Protein AF-A0A109RVH1-F1 (afdb_monomer)

Radius of gyration: 14.36 Å; Cα contacts (8 Å, |Δi|>4): 228; chains: 1; bounding box: 32×40×35 Å

Secondary structure (DSSP, 8-state):
--PPEEEEEESEE-TTS-EE-HHHHHHHHHH--TTTS-EE--STT---SSTTSTTS--EEEEEEEEEEETTEEEEEEEEEE-HHHHHHHHTT-S-S--EE--GGGGTTT----EE----S----

Nearest PDB structures (foldseek):
  5it4-assembly1_A-2  TM=6.219E-01  e=2.917E+00  Mycobacterium avium 104
  5it0-assembly1_A-2  TM=6.295E-01  e=3.092E+00  Mycobacterium avium 104
  4v7e-assembly1_CU  TM=2.552E-01  e=8.136E-01  Triticum aestivum
  7q5p-assembly1_C  TM=2.803E-01  e=2.451E+00  Pseudomonas protegens Pf-5
  2yq0-assembly1_A  TM=2.961E-01  e=6.576E+00  Human herpesvirus 8 type M

Sequence (124 aa):
MKYKSFRVATEGSTTDGRKITREWLSQMAKNYNPKQFGARINLEHIKGLYPDSVFKAYGDVIAVSVKEENGAMALFATIDPTADLIKMNKERQKVYTSIEVDPTLQAQAKPIWWALLSPITPPA

Foldseek 3Di:
DDFDKDWADWAAADPVGDTRDLVNLQLVQVLDDCVVAWEFAFDPPDCDPDCPDPGHTQWTFPHKDWDDDPNIITIITGIDGHPVVVVCVVVVHLVAFHWDFDPVCVVPSDTRIHGGGDDPDDDD

Mean predicted aligned error: 8.36 Å

pLDDT: mean 77.21, std 19.89, range [24.89, 95.31]

Solvent-accessible surface area (backbone atoms only — not comparable to full-atom values): 7256 Å² total; per-residue (Å²): 135,86,69,59,69,44,65,25,39,54,44,44,81,45,99,88,73,50,70,46,45,59,66,56,47,49,50,48,30,72,60,66,40,53,90,84,56,66,24,46,25,50,47,90,85,39,81,44,92,45,85,88,43,94,29,22,73,38,28,36,42,73,45,53,44,63,49,78,53,97,93,33,45,27,29,28,42,23,44,50,68,34,72,66,44,54,50,38,39,74,73,66,40,80,75,63,32,50,65,51,74,58,76,84,31,75,85,49,96,50,73,60,48,33,65,26,36,36,63,100,70,82,84,130

Structure (mmCIF, N/CA/C/O backbone):
data_AF-A0A109RVH1-F1
#
_entry.id   AF-A0A109RVH1-F1
#
loop_
_atom_site.group_PDB
_atom_site.id
_atom_site.type_symbol
_atom_site.label_atom_id
_atom_site.label_alt_id
_atom_site.label_comp_id
_atom_site.label_asym_id
_atom_site.label_entity_id
_atom_site.label_seq_id
_atom_site.pdbx_PDB_ins_code
_atom_site.Cartn_x
_atom_site.Cartn_y
_atom_site.Cartn_z
_atom_site.occupancy
_atom_site.B_iso_or_equiv
_atom_site.auth_seq_id
_atom_site.auth_comp_id
_atom_site.auth_asym_id
_atom_site.auth_atom_id
_atom_site.pdbx_PDB_model_num
ATOM 1 N N . MET A 1 1 ? -8.544 -7.195 -17.694 1.00 46.19 1 MET A N 1
ATOM 2 C CA . MET A 1 1 ? -8.046 -7.960 -16.527 1.00 46.19 1 MET A CA 1
ATOM 3 C C . MET A 1 1 ? -8.761 -7.462 -15.283 1.00 46.19 1 MET A C 1
ATOM 5 O O . MET A 1 1 ? -8.972 -6.262 -15.176 1.00 46.19 1 MET A O 1
ATOM 9 N N . LYS A 1 2 ? -9.179 -8.353 -14.377 1.00 61.19 2 LYS A N 1
ATOM 10 C CA . LYS A 1 2 ? -9.759 -7.955 -13.087 1.00 61.19 2 LYS A CA 1
ATOM 11 C C . LYS A 1 2 ? -8.608 -7.804 -12.098 1.00 61.19 2 LYS A C 1
ATOM 13 O O . LYS A 1 2 ? -7.977 -8.798 -11.750 1.00 61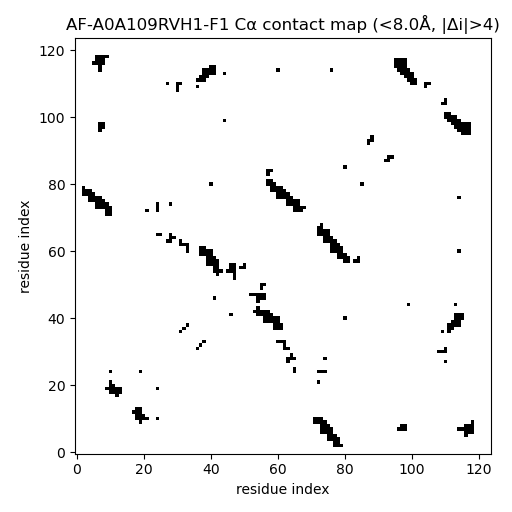.19 2 LYS A O 1
ATOM 18 N N . TYR A 1 3 ? -8.294 -6.572 -11.716 1.00 79.31 3 TYR A N 1
ATOM 19 C CA . TYR A 1 3 ? -7.271 -6.307 -10.711 1.00 79.31 3 TYR A CA 1
ATOM 20 C C . TYR A 1 3 ? -7.660 -6.950 -9.378 1.00 79.31 3 TYR A C 1
ATOM 22 O O . TYR A 1 3 ? -8.841 -6.989 -9.018 1.00 79.31 3 TYR A O 1
ATOM 30 N N . LYS A 1 4 ? -6.672 -7.499 -8.668 1.00 83.56 4 LYS A N 1
ATOM 31 C CA . LYS A 1 4 ? -6.898 -8.176 -7.391 1.00 83.56 4 LYS A CA 1
ATOM 32 C C . LYS A 1 4 ? -6.761 -7.171 -6.254 1.00 83.56 4 LYS A C 1
ATOM 34 O O . LYS A 1 4 ? -5.807 -6.397 -6.213 1.00 83.56 4 LYS A O 1
ATOM 39 N N . SER A 1 5 ? -7.724 -7.200 -5.342 1.00 87.75 5 SER A N 1
ATOM 40 C CA . SER A 1 5 ? -7.654 -6.466 -4.084 1.00 87.75 5 SER A CA 1
ATOM 41 C C . SER A 1 5 ? -6.999 -7.341 -3.027 1.00 87.75 5 SER A C 1
ATOM 43 O O . SER A 1 5 ? -7.246 -8.547 -2.954 1.00 87.75 5 SER A O 1
ATOM 45 N N . PHE A 1 6 ? -6.178 -6.726 -2.194 1.00 89.12 6 PHE A N 1
ATOM 46 C CA . PHE A 1 6 ? -5.449 -7.409 -1.141 1.00 89.12 6 PHE A CA 1
ATOM 47 C C . PHE A 1 6 ? -5.577 -6.597 0.160 1.00 89.12 6 PHE A C 1
ATOM 49 O O . PHE A 1 6 ? -5.694 -5.373 0.108 1.00 89.12 6 PHE A O 1
ATOM 56 N N . ARG A 1 7 ? -5.548 -7.259 1.324 1.00 91.38 7 ARG A N 1
ATOM 57 C CA . ARG A 1 7 ? -5.701 -6.624 2.647 1.00 91.38 7 ARG A CA 1
ATOM 58 C C . ARG A 1 7 ? -4.416 -5.955 3.127 1.00 91.38 7 ARG A C 1
ATOM 60 O O . ARG A 1 7 ? -3.506 -6.676 3.518 1.00 91.38 7 ARG A O 1
ATOM 67 N N . VAL A 1 8 ? -4.360 -4.619 3.138 1.00 89.25 8 VAL A N 1
ATOM 68 C CA . VAL A 1 8 ? -3.131 -3.836 3.376 1.00 89.25 8 VAL A CA 1
ATOM 69 C C . VAL A 1 8 ? -2.819 -3.553 4.829 1.00 89.25 8 VAL A C 1
ATOM 71 O O . VAL A 1 8 ? -1.651 -3.468 5.198 1.00 89.25 8 VAL A O 1
ATOM 74 N N . ALA A 1 9 ? -3.864 -3.386 5.623 1.00 88.94 9 ALA A N 1
ATOM 75 C CA . ALA A 1 9 ? -3.769 -3.057 7.028 1.00 88.94 9 ALA A CA 1
ATOM 76 C C . ALA A 1 9 ? -5.041 -3.495 7.743 1.00 88.94 9 ALA A C 1
ATOM 78 O O . ALA A 1 9 ? -6.077 -3.763 7.124 1.00 88.94 9 ALA A O 1
ATOM 79 N N . THR A 1 10 ? -4.964 -3.554 9.062 1.00 91.12 10 THR A N 1
ATOM 80 C CA . THR A 1 10 ? -6.089 -3.854 9.944 1.00 91.12 10 THR A CA 1
ATOM 81 C C . THR A 1 10 ? -6.009 -2.910 11.134 1.00 91.12 10 THR A C 1
ATOM 83 O O . THR A 1 10 ? -4.910 -2.519 11.532 1.00 91.12 10 THR A O 1
ATOM 86 N N . GLU A 1 11 ? -7.159 -2.484 11.652 1.00 89.88 11 GLU A N 1
ATOM 87 C CA . GLU A 1 11 ? -7.210 -1.684 12.873 1.00 89.88 11 GLU A CA 1
ATOM 88 C C . GLU A 1 11 ? -6.517 -2.418 14.028 1.00 89.88 11 GLU A C 1
ATOM 90 O O . GLU A 1 11 ? -6.570 -3.645 14.124 1.00 89.88 11 GLU A O 1
ATOM 95 N N . GLY A 1 12 ? -5.848 -1.664 14.898 1.00 88.25 12 GLY A N 1
ATOM 96 C CA . GLY A 1 12 ? -5.091 -2.224 16.014 1.00 88.25 12 GLY A CA 1
ATOM 97 C C . GLY A 1 12 ? -3.710 -1.606 16.194 1.00 88.25 12 GLY A C 1
ATOM 98 O O . GLY A 1 12 ? -3.382 -0.571 15.613 1.00 88.25 12 GLY A O 1
ATOM 99 N N . SER A 1 13 ? -2.915 -2.228 17.060 1.00 85.44 13 SER A N 1
ATOM 100 C CA . SER A 1 13 ? -1.556 -1.787 17.373 1.00 85.44 13 SER A CA 1
ATOM 101 C C . SER A 1 13 ? -0.576 -2.203 16.278 1.00 85.44 13 SER A C 1
ATOM 103 O O . SER A 1 13 ? -0.608 -3.341 15.810 1.00 85.44 13 SER A O 1
ATOM 105 N N . THR A 1 14 ? 0.322 -1.299 15.904 1.00 78.81 14 THR A N 1
ATOM 106 C CA . THR A 1 14 ? 1.416 -1.564 14.965 1.00 78.81 14 THR A CA 1
ATOM 107 C C . THR A 1 14 ? 2.731 -1.782 15.708 1.00 78.81 14 THR A C 1
ATOM 109 O O . THR A 1 14 ? 2.901 -1.378 16.858 1.00 78.81 14 THR A O 1
ATOM 112 N N . THR A 1 15 ? 3.688 -2.438 15.049 1.00 75.62 15 THR A N 1
ATOM 113 C CA . THR A 1 15 ? 4.994 -2.795 15.634 1.00 75.62 15 THR A CA 1
ATOM 114 C C . THR A 1 15 ? 5.837 -1.577 16.026 1.00 75.62 15 THR A C 1
ATOM 116 O O . THR A 1 15 ? 6.702 -1.679 16.886 1.00 75.62 15 THR A O 1
ATOM 119 N N . ASP A 1 16 ? 5.569 -0.418 15.430 1.00 71.88 16 ASP A N 1
ATOM 120 C CA . ASP A 1 16 ? 6.227 0.857 15.736 1.00 71.88 16 ASP A CA 1
ATOM 121 C C . ASP A 1 16 ? 5.560 1.643 16.884 1.00 71.88 16 ASP A C 1
ATOM 123 O O . ASP A 1 16 ? 5.932 2.785 17.150 1.00 71.88 16 ASP A O 1
ATOM 127 N N . GLY A 1 17 ? 4.564 1.057 17.559 1.00 76.75 17 GLY A N 1
ATOM 128 C CA . GLY A 1 17 ? 3.872 1.660 18.699 1.00 76.75 17 GLY A CA 1
ATOM 129 C C . GLY A 1 17 ? 2.713 2.593 18.336 1.00 76.75 17 GLY A C 1
ATOM 130 O O . GLY A 1 17 ? 2.046 3.102 19.239 1.00 76.75 17 GLY A O 1
ATOM 131 N N . ARG A 1 18 ? 2.426 2.812 17.046 1.00 81.31 18 ARG A N 1
ATOM 132 C CA . ARG A 1 18 ? 1.218 3.537 16.619 1.00 81.31 18 ARG A CA 1
ATOM 133 C C . ARG A 1 18 ? -0.029 2.652 16.760 1.00 81.31 18 ARG A C 1
ATOM 135 O O . ARG A 1 18 ? 0.034 1.432 16.913 1.00 81.31 18 ARG A O 1
ATOM 142 N N . LYS A 1 19 ? -1.202 3.289 16.722 1.00 85.50 19 LYS A N 1
ATOM 143 C CA . LYS A 1 19 ? -2.498 2.603 16.698 1.00 85.50 19 LYS A CA 1
ATOM 144 C C . LYS A 1 19 ? -3.262 3.008 15.448 1.00 85.50 19 LYS A C 1
ATOM 146 O O . LYS A 1 19 ? -3.569 4.183 15.262 1.00 85.50 19 LYS A O 1
ATOM 151 N N . ILE A 1 20 ? -3.584 2.029 14.612 1.00 85.56 20 ILE A N 1
ATOM 152 C CA . ILE A 1 20 ? -4.463 2.213 13.464 1.00 85.56 20 ILE A CA 1
ATOM 153 C C . ILE A 1 20 ? -5.906 2.208 13.966 1.00 85.56 20 ILE A C 1
ATOM 155 O O . ILE A 1 20 ? -6.362 1.213 14.531 1.00 85.56 20 ILE A O 1
ATOM 159 N N . THR A 1 21 ? -6.624 3.315 13.774 1.00 88.25 21 THR A N 1
ATOM 160 C CA . THR A 1 21 ? -8.038 3.426 14.158 1.00 88.25 21 THR A CA 1
ATOM 161 C C . THR A 1 21 ? -8.969 3.100 12.992 1.00 88.25 21 THR A C 1
ATOM 163 O O . THR A 1 21 ? -8.606 3.232 11.818 1.00 88.25 21 THR A O 1
ATOM 166 N N . ARG A 1 22 ? -10.204 2.707 13.314 1.00 91.50 22 ARG A N 1
ATOM 167 C CA . ARG A 1 22 ? -11.270 2.451 12.338 1.00 91.50 22 ARG A CA 1
ATOM 168 C C . ARG A 1 22 ? -11.548 3.669 11.468 1.0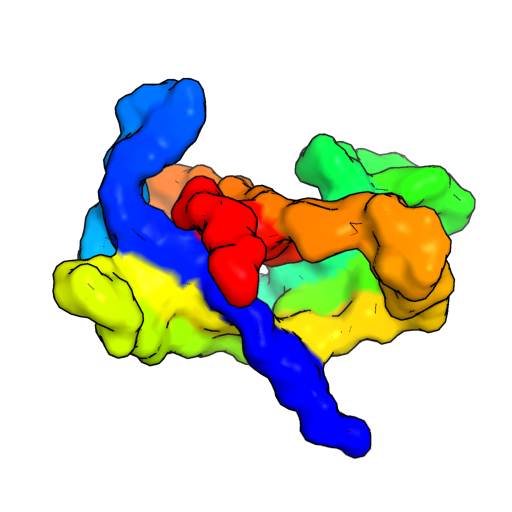0 91.50 22 ARG A C 1
ATOM 170 O O . ARG A 1 22 ? -11.707 3.558 10.249 1.00 91.50 22 ARG A O 1
ATOM 177 N N . GLU A 1 23 ? -11.613 4.833 12.106 1.00 87.88 23 GLU A N 1
ATOM 178 C CA . GLU A 1 23 ? -11.887 6.115 11.467 1.00 87.88 23 GLU A CA 1
ATOM 179 C C . GLU A 1 23 ? -10.814 6.420 10.432 1.00 87.88 23 GLU A C 1
ATOM 181 O O . GLU A 1 23 ? -11.141 6.835 9.323 1.00 87.88 23 GLU A O 1
ATOM 186 N N . TRP A 1 24 ? -9.550 6.141 10.760 1.00 84.81 24 TRP A N 1
ATOM 187 C CA . TRP A 1 24 ? -8.441 6.375 9.853 1.00 84.81 24 TRP A CA 1
ATOM 188 C C . TRP A 1 24 ? -8.579 5.558 8.573 1.00 84.81 24 TRP A C 1
ATOM 190 O O . TRP A 1 24 ? -8.571 6.135 7.487 1.00 84.81 24 TRP A O 1
ATOM 200 N N . LEU A 1 25 ? -8.800 4.243 8.693 1.00 87.31 25 LEU A N 1
ATOM 201 C CA . LEU A 1 25 ? -8.983 3.353 7.541 1.00 87.31 25 LEU A CA 1
ATOM 202 C C . LEU A 1 25 ? -10.214 3.736 6.708 1.00 87.31 25 LEU A C 1
ATOM 204 O O . LEU A 1 25 ? -10.182 3.709 5.476 1.00 87.31 25 LEU A O 1
ATOM 208 N N . SER A 1 26 ? -11.296 4.134 7.376 1.00 88.81 26 SER A N 1
ATOM 209 C CA . SER A 1 26 ? -12.540 4.538 6.716 1.00 88.81 26 SER A CA 1
ATOM 210 C C . SER A 1 26 ? -12.369 5.843 5.934 1.00 88.81 26 SER A C 1
ATOM 212 O O . SER A 1 26 ? -12.797 5.940 4.784 1.00 88.81 26 SER A O 1
ATOM 214 N N . GLN A 1 27 ? -11.708 6.843 6.526 1.00 85.81 27 GLN A N 1
ATOM 215 C CA . GLN A 1 27 ? -11.394 8.114 5.865 1.00 85.81 27 GLN A CA 1
ATOM 216 C C . GLN A 1 27 ? -10.431 7.922 4.702 1.00 85.81 27 GLN A C 1
ATOM 218 O O . GLN A 1 27 ? -10.606 8.529 3.649 1.00 85.81 27 GLN A O 1
ATOM 223 N N . MET A 1 28 ? -9.446 7.049 4.888 1.00 84.19 28 MET A N 1
ATOM 224 C CA . MET A 1 28 ? -8.559 6.568 3.847 1.00 84.19 28 MET A CA 1
ATOM 225 C C . MET A 1 28 ? -9.395 6.096 2.645 1.00 84.19 28 MET A C 1
ATOM 227 O O . MET A 1 28 ? -9.361 6.731 1.592 1.00 84.19 28 MET A O 1
ATOM 231 N N . ALA A 1 29 ? -10.189 5.032 2.776 1.00 88.38 29 ALA A N 1
ATOM 232 C CA . ALA A 1 29 ? -10.954 4.517 1.636 1.00 88.38 29 ALA A CA 1
ATOM 233 C C . ALA A 1 29 ? -11.915 5.556 1.028 1.00 88.38 29 ALA A C 1
ATOM 235 O O . ALA A 1 29 ? -12.033 5.636 -0.191 1.00 88.38 29 ALA A O 1
ATOM 236 N N . LYS A 1 30 ? -12.561 6.383 1.860 1.00 87.12 30 LYS A N 1
ATOM 237 C CA . LYS A 1 30 ? -13.495 7.422 1.403 1.00 87.12 30 LYS A CA 1
ATOM 238 C C . LYS A 1 30 ? -12.822 8.507 0.563 1.00 87.12 30 LYS A C 1
ATOM 240 O O . LYS A 1 30 ? -13.420 8.995 -0.392 1.00 87.12 30 LYS A O 1
ATOM 245 N N . ASN A 1 31 ? -11.614 8.914 0.941 1.00 82.75 31 ASN A N 1
ATOM 246 C CA . ASN A 1 31 ? -10.947 10.054 0.326 1.00 82.75 31 ASN A CA 1
ATOM 247 C C . ASN A 1 31 ? -10.039 9.649 -0.837 1.00 82.75 31 ASN A C 1
ATOM 249 O O . ASN A 1 31 ? -9.613 10.531 -1.573 1.00 82.75 31 ASN A O 1
ATOM 253 N N . TYR A 1 32 ? -9.722 8.364 -1.030 1.00 81.88 32 TYR A N 1
ATOM 254 C CA . TYR A 1 32 ? -8.779 7.966 -2.073 1.00 81.88 32 TYR A CA 1
ATOM 255 C C . TYR A 1 32 ? -9.271 8.307 -3.483 1.00 81.88 32 TYR A C 1
ATOM 257 O O . TYR A 1 32 ? -10.277 7.775 -3.951 1.00 81.88 32 TYR A O 1
ATOM 265 N N . ASN A 1 33 ? -8.511 9.145 -4.191 1.00 78.19 33 ASN A N 1
ATOM 266 C CA . ASN A 1 33 ? -8.758 9.453 -5.591 1.00 78.19 33 ASN A CA 1
ATOM 267 C C . ASN A 1 33 ? -7.448 9.384 -6.393 1.00 78.19 33 ASN A C 1
ATOM 269 O O . ASN A 1 33 ? -6.693 10.362 -6.400 1.00 78.19 33 ASN A O 1
ATOM 273 N N . PRO A 1 34 ? -7.193 8.290 -7.136 1.00 76.50 34 PRO A N 1
ATOM 274 C CA . PRO A 1 34 ? -5.947 8.118 -7.884 1.00 76.50 34 PRO A CA 1
ATOM 275 C C . PRO A 1 34 ? -5.762 9.160 -8.998 1.00 76.50 34 PRO A C 1
ATOM 277 O O . PRO A 1 34 ? -4.643 9.358 -9.462 1.00 76.50 34 PRO A O 1
ATOM 280 N N . LYS A 1 35 ? -6.831 9.857 -9.420 1.00 78.88 35 LYS A N 1
ATOM 281 C CA . LYS A 1 35 ? -6.742 10.951 -10.402 1.00 78.88 35 LYS A CA 1
ATOM 282 C C . LYS A 1 35 ? -6.213 12.253 -9.799 1.00 78.88 35 LYS A C 1
ATOM 284 O O . LYS A 1 35 ? -5.693 13.081 -10.535 1.00 78.88 35 LYS A O 1
ATOM 289 N N . GLN A 1 36 ? -6.386 12.455 -8.492 1.00 76.56 36 GLN A N 1
ATOM 290 C CA . GLN A 1 36 ? -5.879 13.633 -7.779 1.00 76.56 36 GLN A CA 1
ATOM 291 C C . GLN A 1 36 ? -4.538 13.342 -7.101 1.00 76.56 36 GLN A C 1
ATOM 293 O O . GLN A 1 36 ? -3.641 14.179 -7.131 1.00 76.56 36 GLN A O 1
ATOM 298 N N . PHE A 1 37 ? -4.397 12.162 -6.498 1.00 72.69 37 PHE A N 1
ATOM 299 C CA . PHE A 1 37 ? -3.184 11.717 -5.822 1.00 72.69 37 PHE A CA 1
ATOM 300 C C . PHE A 1 37 ? -3.034 10.203 -5.980 1.00 72.69 37 PHE A C 1
ATOM 302 O O . PHE A 1 37 ? -3.706 9.408 -5.325 1.00 72.69 37 PHE A O 1
ATOM 309 N N . GLY A 1 38 ? -2.147 9.811 -6.892 1.00 74.69 38 GLY A N 1
ATOM 310 C CA . GLY A 1 38 ? -1.820 8.414 -7.149 1.00 74.69 38 GLY A CA 1
ATOM 311 C C . GLY A 1 38 ? -0.797 7.876 -6.155 1.00 74.69 38 GLY A C 1
ATOM 312 O O . GLY A 1 38 ? 0.125 8.577 -5.736 1.00 74.69 38 GLY A O 1
ATOM 313 N N . ALA A 1 39 ? -0.951 6.605 -5.815 1.00 83.94 39 ALA A N 1
ATOM 314 C CA . ALA A 1 39 ? -0.053 5.882 -4.938 1.00 83.94 39 ALA A CA 1
ATOM 315 C C . ALA A 1 39 ? 0.723 4.818 -5.704 1.00 83.94 39 ALA A C 1
ATOM 317 O O . ALA A 1 39 ? 0.137 4.016 -6.430 1.00 83.94 39 ALA A O 1
ATOM 318 N N . ARG A 1 40 ? 2.046 4.820 -5.535 1.00 87.50 40 ARG A N 1
ATOM 319 C CA . ARG A 1 40 ? 2.964 3.894 -6.206 1.00 87.50 40 ARG A CA 1
ATOM 320 C C . ARG A 1 40 ? 3.389 2.779 -5.260 1.00 87.50 40 ARG A C 1
ATOM 322 O O . ARG A 1 40 ? 3.516 2.990 -4.053 1.00 87.50 40 ARG A O 1
ATOM 329 N N . ILE A 1 41 ? 3.647 1.607 -5.825 1.00 88.50 41 ILE A N 1
ATOM 330 C CA . ILE A 1 41 ? 4.224 0.473 -5.103 1.00 88.50 41 ILE A CA 1
ATOM 331 C C . ILE A 1 41 ? 5.740 0.656 -5.090 1.00 88.50 41 ILE A C 1
ATOM 333 O O . ILE A 1 41 ? 6.384 0.550 -6.132 1.00 88.50 41 ILE A O 1
ATOM 337 N N . ASN A 1 42 ? 6.304 0.935 -3.920 1.00 85.88 42 ASN A N 1
ATOM 338 C CA . ASN A 1 42 ? 7.744 1.110 -3.742 1.00 85.88 42 ASN A CA 1
ATOM 339 C C . ASN A 1 42 ? 8.365 -0.144 -3.136 1.00 85.88 42 ASN A C 1
ATOM 341 O O . ASN A 1 42 ? 7.718 -0.866 -2.380 1.00 85.88 42 ASN A O 1
ATOM 345 N N . LEU A 1 43 ? 9.642 -0.368 -3.424 1.00 87.88 43 LEU A N 1
ATOM 346 C CA . LEU A 1 43 ? 10.423 -1.403 -2.763 1.00 87.88 43 LEU A CA 1
ATOM 347 C C . LEU A 1 43 ? 10.998 -0.836 -1.452 1.00 87.88 43 LEU A C 1
ATOM 349 O O . LEU A 1 43 ? 11.685 0.180 -1.478 1.00 87.88 43 LEU A O 1
ATOM 353 N N . GLU A 1 44 ? 10.710 -1.472 -0.312 1.00 84.31 44 GLU A N 1
ATOM 354 C CA . GLU A 1 44 ? 11.227 -1.098 1.023 1.00 84.31 44 GLU A CA 1
ATOM 355 C C . GLU A 1 44 ? 10.976 0.348 1.477 1.00 84.31 44 GLU A C 1
ATOM 357 O O . GLU A 1 44 ? 11.781 0.898 2.221 1.00 84.31 44 GLU A O 1
ATOM 362 N N . HIS A 1 45 ? 9.893 0.992 1.035 1.00 81.88 45 HIS A N 1
ATOM 363 C CA . HIS A 1 45 ? 9.625 2.406 1.356 1.00 81.88 45 HIS A CA 1
ATOM 364 C C . HIS A 1 45 ? 10.698 3.387 0.837 1.00 81.88 45 HIS A C 1
ATOM 366 O O . HIS A 1 45 ? 10.714 4.567 1.185 1.00 81.88 45 HIS A O 1
ATOM 372 N N . ILE A 1 46 ? 11.571 2.932 -0.067 1.00 83.56 46 ILE A N 1
ATOM 373 C CA . ILE A 1 46 ? 12.607 3.760 -0.678 1.00 83.56 46 ILE A CA 1
ATOM 374 C C . ILE A 1 46 ? 12.091 4.293 -2.011 1.00 83.56 46 ILE A C 1
ATOM 376 O O . ILE A 1 46 ? 11.656 3.545 -2.888 1.00 83.56 46 ILE A O 1
ATOM 380 N N . LYS A 1 47 ? 12.165 5.615 -2.171 1.00 79.50 47 LYS A N 1
ATOM 381 C CA . LYS A 1 47 ? 11.896 6.288 -3.442 1.00 79.50 47 LYS A CA 1
ATOM 382 C C . LYS A 1 47 ? 13.198 6.340 -4.229 1.00 79.50 47 LYS A C 1
ATOM 384 O O . LYS A 1 47 ? 14.099 7.100 -3.877 1.00 79.50 47 LYS A O 1
ATOM 389 N N . GLY A 1 48 ? 13.308 5.512 -5.266 1.00 79.00 48 GLY A N 1
ATOM 390 C CA . GLY A 1 48 ? 14.456 5.545 -6.165 1.00 79.00 48 GLY A CA 1
ATOM 391 C C . GLY A 1 48 ? 14.622 6.924 -6.805 1.00 79.00 48 GLY A C 1
ATOM 392 O O . GLY A 1 48 ? 13.647 7.537 -7.236 1.00 79.00 48 GLY A O 1
ATOM 393 N N . LEU A 1 49 ? 15.864 7.405 -6.873 1.00 84.31 49 LEU A N 1
ATOM 394 C CA . LEU A 1 49 ? 16.192 8.658 -7.559 1.00 84.31 49 LEU A CA 1
ATOM 395 C C . LEU A 1 49 ? 16.106 8.505 -9.084 1.00 84.31 49 LEU A C 1
ATOM 397 O O . LEU A 1 49 ? 15.716 9.435 -9.785 1.00 84.31 49 LEU A O 1
ATOM 401 N N . TYR A 1 50 ? 16.459 7.318 -9.579 1.00 86.56 50 TYR A N 1
ATOM 402 C CA . TYR A 1 50 ? 16.491 6.995 -10.999 1.00 86.56 50 TYR A CA 1
ATOM 403 C C . TYR A 1 50 ? 15.387 5.992 -11.366 1.00 86.56 50 TYR A C 1
ATOM 405 O O . TYR A 1 50 ? 15.128 5.055 -10.594 1.00 86.56 50 TYR A O 1
ATOM 413 N N . PRO A 1 51 ? 14.746 6.156 -12.539 1.00 81.75 51 PRO A N 1
ATOM 414 C CA . PRO A 1 51 ? 13.612 5.333 -12.965 1.00 81.75 51 PRO A CA 1
ATOM 415 C C . PRO A 1 51 ? 13.983 3.873 -13.271 1.00 81.75 51 PRO A C 1
ATOM 417 O O . PRO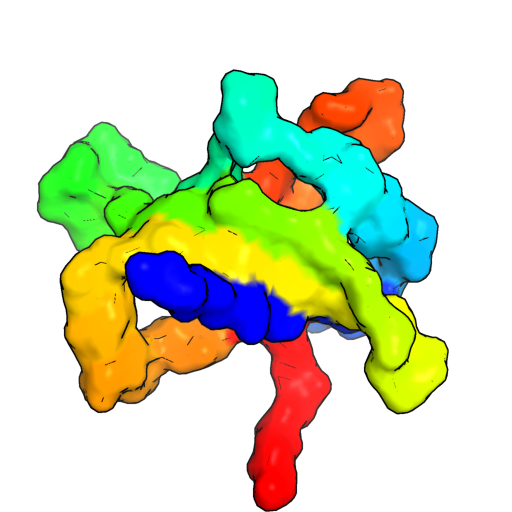 A 1 51 ? 13.119 3.000 -13.244 1.00 81.75 51 PRO A O 1
ATOM 420 N N . ASP A 1 52 ? 15.253 3.593 -13.544 1.00 86.94 52 ASP A N 1
ATOM 421 C CA . ASP A 1 52 ? 15.813 2.280 -13.876 1.00 86.94 52 ASP A CA 1
ATOM 422 C C . ASP A 1 52 ? 16.516 1.595 -12.688 1.00 86.94 52 ASP A C 1
ATOM 424 O O . ASP A 1 52 ? 17.113 0.530 -12.837 1.00 86.94 52 ASP A O 1
ATOM 428 N N . SER A 1 53 ? 16.411 2.166 -11.485 1.00 89.06 53 SER A N 1
ATOM 429 C CA . SER A 1 53 ? 17.024 1.609 -10.276 1.00 89.06 53 SER A CA 1
ATOM 430 C C . SER A 1 53 ? 16.257 0.416 -9.687 1.00 89.06 53 SER A C 1
ATOM 432 O O . SER A 1 53 ? 15.081 0.184 -9.973 1.00 89.06 53 SER A O 1
ATOM 434 N N . VAL A 1 54 ? 16.905 -0.307 -8.765 1.00 88.88 54 VAL A N 1
ATOM 435 C CA . VAL A 1 54 ? 16.274 -1.379 -7.969 1.00 88.88 54 VAL A CA 1
ATOM 436 C C . VAL A 1 54 ? 15.072 -0.861 -7.161 1.00 88.88 54 VAL A C 1
ATOM 438 O O . VAL A 1 54 ? 14.119 -1.607 -6.950 1.00 88.88 54 VAL A O 1
ATOM 441 N N . PHE A 1 55 ? 15.078 0.421 -6.778 1.00 89.50 55 PHE A N 1
ATOM 442 C CA . PHE A 1 55 ? 14.015 1.098 -6.021 1.00 89.50 55 PHE A CA 1
ATOM 443 C C . PHE A 1 55 ? 13.043 1.898 -6.903 1.00 89.50 55 PHE A C 1
ATOM 445 O O . PHE A 1 55 ? 12.408 2.849 -6.440 1.00 89.50 55 PHE A O 1
ATOM 452 N N . LYS A 1 56 ? 12.925 1.541 -8.187 1.00 89.38 56 LYS A N 1
ATOM 453 C CA . LYS A 1 56 ? 11.870 2.066 -9.059 1.00 89.38 56 LYS A CA 1
ATOM 454 C C . LYS A 1 56 ? 10.473 1.695 -8.543 1.00 89.38 56 LYS A C 1
ATOM 456 O O . LYS A 1 56 ? 10.311 0.799 -7.716 1.00 89.38 56 LYS A O 1
ATOM 461 N N . ALA A 1 57 ? 9.451 2.361 -9.073 1.00 88.69 57 ALA A N 1
ATOM 462 C CA 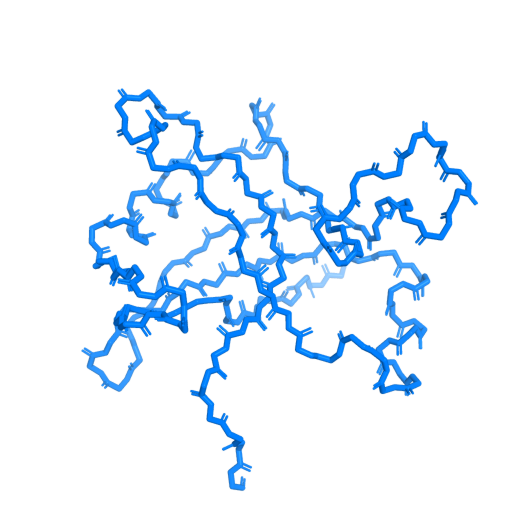. ALA A 1 57 ? 8.066 2.003 -8.789 1.00 88.69 57 ALA A CA 1
ATOM 463 C C . ALA A 1 57 ? 7.690 0.678 -9.478 1.00 88.69 57 ALA A C 1
ATOM 465 O O . ALA A 1 57 ? 7.907 0.492 -10.676 1.00 88.69 57 ALA A O 1
ATOM 466 N N . TYR A 1 58 ? 7.082 -0.227 -8.718 1.00 90.44 58 TYR A N 1
ATOM 467 C CA . TYR A 1 58 ? 6.691 -1.576 -9.133 1.00 90.44 58 TYR A CA 1
ATOM 468 C C . TYR A 1 58 ? 5.189 -1.717 -9.417 1.00 90.44 58 TYR A C 1
ATOM 470 O O . TYR A 1 58 ? 4.676 -2.825 -9.571 1.00 90.44 58 TYR A O 1
ATOM 478 N N . GLY A 1 59 ? 4.483 -0.593 -9.517 1.00 90.00 59 GLY A N 1
ATOM 479 C CA . GLY A 1 59 ? 3.078 -0.541 -9.894 1.00 90.00 59 GLY A CA 1
ATOM 480 C C . GLY A 1 59 ? 2.337 0.617 -9.246 1.00 90.00 59 GLY A C 1
ATOM 481 O O . GLY A 1 59 ? 2.937 1.492 -8.612 1.00 90.00 59 GLY A O 1
ATOM 482 N N . ASP A 1 60 ? 1.019 0.574 -9.382 1.00 89.00 60 ASP A N 1
ATOM 483 C CA . ASP A 1 60 ? 0.090 1.605 -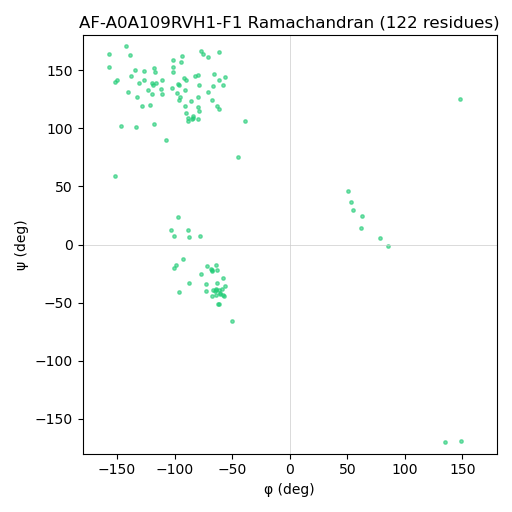8.935 1.00 89.00 60 ASP A CA 1
ATOM 484 C C . ASP A 1 60 ? -1.007 1.026 -8.046 1.00 89.00 60 ASP A C 1
ATOM 486 O O . ASP A 1 60 ? -1.445 -0.108 -8.225 1.00 89.00 60 ASP A O 1
ATOM 490 N N . VAL A 1 61 ? -1.509 1.824 -7.110 1.00 89.50 61 VAL A N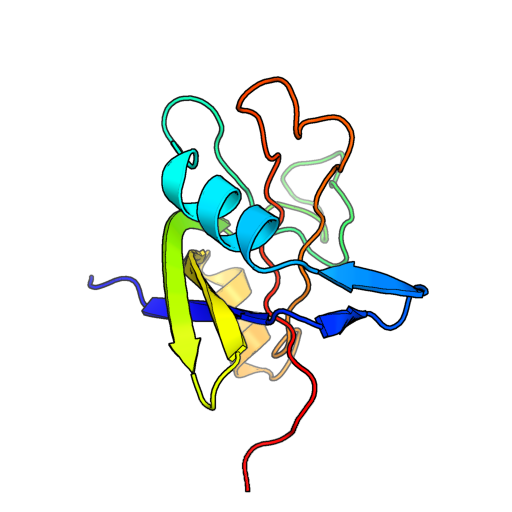 1
ATOM 491 C CA . VAL A 1 61 ? -2.764 1.545 -6.409 1.00 89.50 61 VAL A CA 1
ATOM 492 C C . VAL A 1 61 ? -3.889 2.215 -7.182 1.00 89.50 61 VAL A C 1
ATOM 494 O O . VAL A 1 61 ? -3.929 3.435 -7.313 1.00 89.50 61 VAL A O 1
ATOM 497 N N . ILE A 1 62 ? -4.847 1.439 -7.668 1.00 90.94 62 ILE A N 1
ATOM 498 C CA . ILE A 1 62 ? -5.938 1.963 -8.499 1.00 90.94 62 ILE A CA 1
ATOM 499 C C . ILE A 1 62 ? -7.240 2.160 -7.723 1.00 90.94 62 ILE A C 1
ATOM 501 O O . ILE A 1 62 ? -8.101 2.924 -8.147 1.00 90.94 62 ILE A O 1
ATOM 505 N N . ALA A 1 63 ? -7.395 1.486 -6.584 1.00 90.50 63 ALA A N 1
ATOM 506 C CA . ALA A 1 63 ? -8.542 1.662 -5.705 1.00 90.50 63 ALA A CA 1
ATOM 507 C C . ALA A 1 63 ? -8.195 1.240 -4.281 1.00 90.50 63 ALA A C 1
ATOM 509 O O . ALA A 1 63 ? -7.367 0.352 -4.071 1.00 90.50 63 ALA A O 1
ATOM 510 N N . VAL A 1 64 ? -8.889 1.832 -3.316 1.00 90.88 64 VAL A N 1
ATOM 511 C CA . VAL A 1 64 ? -8.824 1.439 -1.914 1.00 90.88 64 VAL A CA 1
ATOM 512 C C . VAL A 1 64 ? -10.241 1.285 -1.381 1.00 90.88 64 VAL A C 1
ATOM 514 O O . VAL A 1 64 ? -11.117 2.087 -1.690 1.00 90.88 64 VAL A O 1
ATOM 517 N N . SER A 1 65 ? -10.466 0.252 -0.581 1.00 92.81 65 SER A N 1
ATOM 518 C CA . SER A 1 65 ? -11.740 -0.015 0.081 1.00 92.81 65 SER A CA 1
ATOM 519 C C . SER A 1 65 ? -11.507 -0.472 1.513 1.00 92.81 65 SER A C 1
ATOM 521 O O . SER A 1 65 ? -10.419 -0.924 1.855 1.00 92.81 65 SER A O 1
ATOM 523 N N . VAL A 1 66 ? -12.540 -0.414 2.344 1.00 94.75 66 VAL A N 1
ATOM 524 C CA . VAL A 1 66 ? -12.526 -1.012 3.682 1.00 94.75 66 VAL A CA 1
ATOM 525 C C . VAL A 1 66 ? -13.582 -2.098 3.801 1.00 94.75 66 VAL A C 1
ATOM 527 O O . VAL A 1 66 ? -14.602 -2.060 3.111 1.00 94.75 66 VAL A O 1
ATOM 530 N N . LYS A 1 67 ? -13.326 -3.069 4.671 1.00 95.31 67 LYS A N 1
ATOM 531 C CA . LYS A 1 67 ? -14.256 -4.139 5.020 1.00 95.31 67 LYS A CA 1
ATOM 532 C C . LYS A 1 67 ? -13.988 -4.580 6.454 1.00 95.31 67 LYS A C 1
ATOM 534 O O . LYS A 1 67 ? -12.836 -4.677 6.859 1.00 95.31 67 LYS A O 1
ATOM 539 N N . GLU A 1 68 ? -15.041 -4.881 7.198 1.00 95.12 68 GLU A N 1
ATOM 540 C CA . GLU A 1 68 ? -14.913 -5.488 8.520 1.00 95.12 68 GLU A CA 1
ATOM 541 C C . GLU A 1 68 ? -14.655 -6.997 8.388 1.00 95.12 68 GLU A C 1
ATOM 543 O O . GLU A 1 68 ? -15.381 -7.712 7.692 1.00 95.12 68 GLU A O 1
ATOM 548 N N . GLU A 1 69 ? -13.593 -7.480 9.029 1.00 91.69 69 GLU A N 1
ATOM 549 C CA . GLU A 1 69 ? -13.221 -8.892 9.086 1.00 91.69 69 GLU A CA 1
ATOM 550 C C . GLU A 1 69 ? -12.890 -9.268 10.528 1.00 91.69 69 GLU A C 1
ATOM 552 O O . GLU A 1 69 ? -12.069 -8.622 11.172 1.00 91.69 69 GLU A O 1
ATOM 557 N N . ASN A 1 70 ? -13.525 -10.324 11.044 1.00 88.75 70 ASN A N 1
ATOM 558 C CA . ASN A 1 70 ? -13.303 -10.828 12.406 1.00 88.75 70 ASN A CA 1
ATOM 559 C C . ASN A 1 70 ? -13.457 -9.751 13.504 1.00 88.75 70 ASN A C 1
ATOM 561 O O . ASN A 1 70 ? -12.716 -9.750 14.482 1.00 88.75 70 ASN A O 1
ATOM 565 N N . GLY A 1 71 ? -14.408 -8.825 13.330 1.00 91.00 71 GLY A N 1
ATOM 566 C CA . GLY A 1 71 ? -14.663 -7.724 14.269 1.00 91.00 71 GLY A CA 1
ATOM 567 C C . GLY A 1 71 ? -13.678 -6.556 14.174 1.00 91.00 71 GLY A C 1
ATOM 568 O O . GLY A 1 71 ? -13.765 -5.639 14.985 1.00 91.00 71 GLY A O 1
ATOM 569 N N . ALA A 1 72 ? -12.767 -6.578 13.195 1.00 92.56 72 ALA A N 1
ATOM 570 C CA . ALA A 1 72 ? -11.782 -5.534 12.962 1.00 92.56 72 ALA A CA 1
ATOM 571 C C . ALA A 1 72 ? -11.947 -4.896 11.572 1.00 92.56 72 ALA A C 1
ATOM 573 O O . ALA A 1 72 ? -12.128 -5.591 10.569 1.00 92.56 72 ALA A O 1
ATOM 574 N N . MET A 1 73 ? -11.856 -3.568 11.473 1.00 93.62 73 MET A N 1
ATOM 575 C CA . MET A 1 73 ? -11.799 -2.876 10.184 1.00 93.62 73 MET A CA 1
ATOM 576 C C . MET A 1 73 ? -10.487 -3.193 9.463 1.00 93.62 73 MET A C 1
ATOM 578 O O . MET A 1 73 ? -9.398 -2.941 9.978 1.00 93.62 73 MET A O 1
ATOM 582 N N . ALA A 1 74 ? -10.588 -3.700 8.241 1.00 92.94 74 ALA A N 1
ATOM 583 C CA . ALA A 1 74 ? -9.463 -3.988 7.372 1.00 92.94 74 ALA A CA 1
ATOM 584 C C . ALA A 1 74 ? -9.509 -3.109 6.121 1.00 92.94 74 ALA A C 1
ATOM 586 O O . ALA A 1 74 ? -10.556 -2.888 5.511 1.00 92.94 74 ALA A O 1
ATOM 587 N N . LEU A 1 75 ? -8.344 -2.614 5.728 1.00 91.44 75 LEU A N 1
ATOM 588 C CA . LEU A 1 75 ? -8.154 -1.814 4.530 1.00 91.44 75 LEU A CA 1
ATOM 589 C C . LEU A 1 75 ? -7.678 -2.719 3.400 1.00 91.44 75 LEU A C 1
ATOM 591 O O . LEU A 1 75 ? -6.809 -3.562 3.604 1.00 91.44 75 LEU A O 1
ATOM 595 N N . PHE A 1 76 ? -8.215 -2.529 2.205 1.00 92.38 76 PHE A N 1
ATOM 596 C CA . PHE A 1 76 ? -7.872 -3.285 1.011 1.00 92.38 76 PHE A CA 1
ATOM 597 C C . PHE A 1 76 ? -7.402 -2.344 -0.089 1.00 92.38 76 PHE A C 1
ATOM 599 O O . PHE A 1 76 ? -8.073 -1.359 -0.380 1.00 92.38 76 PHE A O 1
ATOM 606 N N . ALA A 1 77 ? -6.287 -2.675 -0.736 1.00 91.06 77 ALA A N 1
ATOM 607 C CA . ALA A 1 77 ? -5.796 -1.962 -1.907 1.00 91.06 77 ALA A CA 1
ATOM 608 C C . ALA A 1 77 ? -5.909 -2.854 -3.142 1.00 91.06 77 ALA A C 1
ATOM 610 O O . ALA A 1 77 ? -5.533 -4.028 -3.123 1.00 91.06 77 ALA A O 1
ATOM 611 N N . THR A 1 78 ? -6.424 -2.280 -4.220 1.00 90.94 78 THR A N 1
ATOM 612 C CA . THR A 1 78 ? -6.400 -2.877 -5.552 1.00 90.94 78 THR A CA 1
ATOM 613 C C . THR A 1 78 ? -5.214 -2.298 -6.293 1.00 90.94 78 THR A C 1
ATOM 615 O O . THR A 1 78 ? -5.096 -1.076 -6.393 1.00 90.94 78 THR A O 1
ATOM 618 N N . ILE A 1 79 ? -4.346 -3.172 -6.791 1.00 89.31 79 ILE A N 1
ATOM 619 C CA . ILE A 1 79 ? -3.084 -2.773 -7.409 1.00 89.31 79 ILE A CA 1
ATOM 620 C C . ILE A 1 79 ? -3.015 -3.155 -8.886 1.00 89.31 79 ILE A C 1
ATOM 622 O O . ILE A 1 79 ? -3.566 -4.180 -9.294 1.00 89.31 79 ILE A O 1
ATOM 626 N N . ASP A 1 80 ? -2.296 -2.338 -9.649 1.00 90.44 80 ASP A N 1
ATOM 627 C CA . ASP A 1 80 ? -1.820 -2.602 -11.003 1.00 90.44 80 ASP A CA 1
ATOM 628 C C . ASP A 1 80 ? -0.296 -2.842 -10.946 1.00 90.44 80 ASP A C 1
ATOM 630 O O . ASP A 1 80 ? 0.482 -1.883 -10.933 1.00 90.44 80 ASP A O 1
ATOM 634 N N . PRO A 1 81 ? 0.146 -4.102 -10.758 1.00 89.81 81 PRO A N 1
ATOM 635 C CA . PRO A 1 81 ? 1.556 -4.432 -10.582 1.00 89.81 81 PRO A CA 1
ATOM 636 C C . PRO A 1 81 ? 2.303 -4.481 -11.921 1.00 89.81 81 PRO A C 1
ATOM 638 O O . PRO A 1 81 ? 1.786 -4.975 -12.923 1.00 89.81 81 PRO A O 1
ATOM 641 N N . THR A 1 82 ? 3.575 -4.083 -11.924 1.00 91.75 82 THR A N 1
ATOM 642 C CA . THR A 1 82 ? 4.452 -4.298 -13.083 1.00 91.75 82 THR A CA 1
ATOM 643 C C . THR A 1 82 ? 4.805 -5.779 -13.249 1.00 91.75 82 THR A C 1
ATOM 645 O O . THR A 1 82 ? 4.725 -6.580 -12.312 1.00 91.75 82 THR A O 1
ATOM 648 N N . ALA A 1 83 ? 5.262 -6.155 -14.448 1.00 93.38 83 ALA A N 1
ATOM 649 C CA . ALA A 1 83 ? 5.739 -7.513 -14.721 1.00 93.38 83 ALA A CA 1
ATOM 650 C C . ALA A 1 83 ? 6.869 -7.943 -13.764 1.00 93.38 83 ALA A C 1
ATOM 652 O O . ALA A 1 83 ? 6.900 -9.093 -13.321 1.00 93.38 83 ALA A O 1
ATOM 653 N N . ASP A 1 84 ? 7.745 -7.007 -13.387 1.00 91.81 84 ASP A N 1
ATOM 654 C CA . ASP A 1 84 ? 8.845 -7.260 -12.456 1.00 91.81 84 ASP A CA 1
ATOM 655 C C . ASP A 1 84 ? 8.340 -7.583 -11.045 1.00 91.81 84 ASP A C 1
ATOM 657 O O . ASP A 1 84 ? 8.857 -8.499 -10.405 1.00 91.81 84 ASP A O 1
ATOM 661 N N . LEU A 1 85 ? 7.289 -6.900 -10.571 1.00 90.25 85 LEU A N 1
ATOM 662 C CA . LEU A 1 85 ? 6.682 -7.205 -9.272 1.00 90.25 85 LEU A CA 1
ATOM 663 C C . LEU A 1 85 ? 6.078 -8.607 -9.251 1.00 90.25 85 LEU A C 1
ATOM 665 O O . LEU A 1 85 ? 6.268 -9.361 -8.297 1.00 90.25 85 LEU A O 1
ATOM 669 N N . ILE A 1 86 ? 5.379 -8.971 -10.328 1.00 91.06 86 ILE A N 1
ATOM 670 C CA . ILE A 1 86 ? 4.798 -10.307 -10.485 1.00 91.06 86 ILE A CA 1
ATOM 671 C C . ILE A 1 86 ? 5.907 -11.364 -10.473 1.00 91.06 86 ILE A C 1
ATOM 673 O O . ILE A 1 86 ? 5.755 -12.404 -9.831 1.00 91.06 86 ILE A O 1
ATOM 677 N N . LYS A 1 87 ? 7.023 -11.109 -11.165 1.00 92.44 87 LYS A N 1
ATOM 678 C CA . LYS A 1 87 ? 8.179 -12.009 -11.189 1.00 92.44 87 LYS A CA 1
ATOM 679 C C . LYS A 1 87 ? 8.786 -12.183 -9.793 1.00 92.44 87 LYS A C 1
ATOM 681 O O . LYS A 1 87 ? 8.908 -13.317 -9.340 1.00 92.44 87 LYS A O 1
ATOM 686 N N . MET A 1 88 ? 9.078 -11.090 -9.086 1.00 91.12 88 MET A N 1
ATOM 687 C CA . MET A 1 88 ? 9.630 -11.140 -7.724 1.00 91.12 88 MET A CA 1
ATOM 688 C C . MET A 1 88 ? 8.718 -11.905 -6.760 1.00 91.12 88 MET A C 1
ATOM 690 O O . MET A 1 88 ? 9.184 -12.752 -6.000 1.00 91.12 88 MET A O 1
ATOM 694 N N . ASN A 1 89 ? 7.405 -11.668 -6.829 1.00 90.50 89 ASN A N 1
ATOM 695 C CA . ASN A 1 89 ? 6.448 -12.364 -5.976 1.00 90.50 89 ASN A CA 1
ATOM 696 C C . ASN A 1 89 ? 6.406 -13.878 -6.259 1.00 90.50 89 ASN A C 1
ATOM 698 O O . ASN A 1 89 ? 6.357 -14.673 -5.320 1.00 90.50 89 ASN A O 1
ATOM 702 N N . LYS A 1 90 ? 6.507 -14.295 -7.532 1.00 91.19 90 LYS A N 1
ATOM 703 C CA . LYS A 1 90 ? 6.617 -15.717 -7.921 1.00 91.19 90 LYS A CA 1
ATOM 704 C C . LYS A 1 90 ? 7.890 -16.378 -7.391 1.00 91.19 90 LYS A C 1
ATOM 706 O O . LYS A 1 90 ? 7.858 -17.548 -7.026 1.00 91.19 90 LYS A O 1
ATOM 711 N N . GLU A 1 91 ? 8.978 -15.623 -7.292 1.00 94.12 91 GLU A N 1
ATOM 712 C CA . GLU A 1 91 ? 10.232 -16.045 -6.653 1.00 94.12 91 GLU A CA 1
ATOM 713 C C . GLU A 1 91 ? 10.165 -15.993 -5.115 1.00 94.12 91 GLU A C 1
ATOM 715 O O . GLU A 1 91 ? 11.169 -16.204 -4.439 1.00 94.12 91 GLU A O 1
ATOM 720 N N . ARG A 1 92 ? 8.979 -15.733 -4.544 1.00 89.88 92 ARG A N 1
ATOM 721 C CA . ARG A 1 92 ? 8.724 -15.596 -3.102 1.00 89.88 92 ARG A CA 1
ATOM 722 C C . ARG A 1 92 ? 9.468 -14.427 -2.451 1.00 89.88 92 ARG A C 1
ATOM 724 O O . ARG A 1 92 ? 9.668 -14.419 -1.237 1.00 89.88 92 ARG A O 1
ATOM 731 N N . GLN A 1 93 ? 9.822 -13.412 -3.231 1.00 86.19 93 GLN A N 1
ATOM 732 C CA . GLN A 1 93 ? 10.337 -12.147 -2.721 1.00 86.19 93 GLN A CA 1
ATOM 733 C C . GLN A 1 93 ? 9.185 -11.157 -2.510 1.00 86.19 93 GLN A C 1
ATOM 735 O O . GLN A 1 93 ? 8.240 -11.120 -3.297 1.00 86.19 93 GLN A O 1
ATOM 740 N N . LYS A 1 94 ? 9.264 -10.345 -1.445 1.00 85.19 94 LYS A N 1
ATOM 741 C CA . LYS A 1 94 ? 8.293 -9.269 -1.139 1.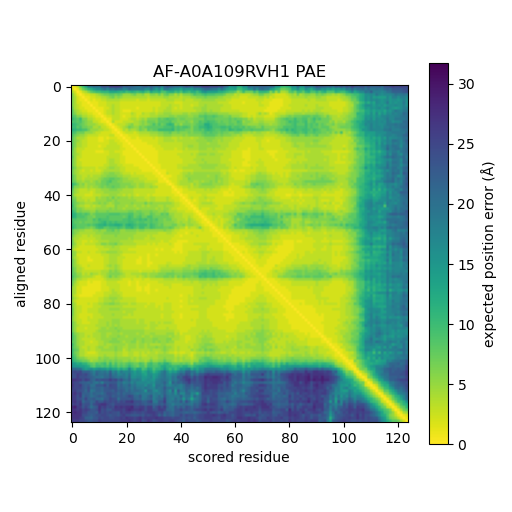00 85.19 94 LYS A CA 1
ATOM 742 C C . LYS A 1 94 ? 6.830 -9.749 -1.175 1.00 85.19 94 LYS A C 1
ATOM 744 O O . LYS A 1 94 ? 5.958 -9.145 -1.792 1.00 85.19 94 LYS A O 1
ATOM 749 N N . VAL A 1 95 ? 6.591 -10.900 -0.542 1.00 83.19 95 VAL A N 1
ATOM 750 C CA . VAL A 1 95 ? 5.273 -11.561 -0.465 1.00 83.19 95 VAL A CA 1
ATOM 751 C C . VAL A 1 95 ? 4.333 -10.810 0.467 1.00 83.19 95 VAL A C 1
ATOM 753 O O . VAL A 1 95 ? 3.145 -10.673 0.187 1.00 83.19 95 VAL A O 1
ATOM 756 N N . TYR A 1 96 ? 4.894 -10.334 1.574 1.00 80.69 96 TYR A N 1
ATOM 757 C CA . TYR A 1 96 ? 4.237 -9.413 2.475 1.00 80.69 96 TYR A CA 1
ATOM 758 C C . TYR A 1 96 ? 4.602 -8.020 2.097 1.00 80.69 96 TYR A C 1
ATOM 760 O O . TYR A 1 96 ? 5.579 -7.730 1.405 1.00 80.69 96 TYR A O 1
ATOM 768 N N . THR A 1 97 ? 3.774 -7.155 2.605 1.00 76.62 97 THR A N 1
ATOM 769 C CA . THR A 1 97 ? 3.725 -5.821 2.134 1.00 76.62 97 THR A CA 1
ATOM 770 C C . THR A 1 97 ? 3.489 -4.920 3.424 1.00 76.62 97 THR A C 1
ATOM 772 O O . THR A 1 97 ? 3.415 -5.471 4.512 1.00 76.62 97 THR A O 1
ATOM 775 N N . SER A 1 98 ? 3.556 -3.586 3.443 1.00 79.38 98 SER A N 1
ATOM 776 C CA . SER A 1 98 ? 3.427 -2.619 4.568 1.00 79.38 98 SER A CA 1
ATOM 777 C C . SER A 1 98 ? 2.896 -1.221 4.137 1.00 79.38 98 SER A C 1
ATOM 779 O O . SER A 1 98 ? 3.282 -0.722 3.083 1.00 79.38 98 SER A O 1
ATOM 781 N N . ILE A 1 99 ? 2.019 -0.556 4.900 1.00 82.12 99 ILE A N 1
ATOM 782 C CA . ILE A 1 99 ? 1.549 0.792 4.522 1.00 82.12 99 ILE A CA 1
ATOM 783 C C . ILE A 1 99 ? 2.322 1.890 5.233 1.00 82.12 99 ILE A C 1
ATOM 785 O O . ILE A 1 99 ? 2.541 1.835 6.440 1.00 82.12 99 ILE A O 1
ATOM 789 N N . GLU A 1 100 ? 2.657 2.939 4.495 1.00 76.88 100 GLU A N 1
ATOM 790 C CA . GLU A 1 100 ? 3.039 4.213 5.092 1.00 76.88 100 GLU A CA 1
ATOM 791 C C . GLU A 1 100 ? 1.872 5.177 4.984 1.00 76.88 100 GLU A C 1
ATOM 793 O O . GLU A 1 100 ? 1.222 5.301 3.941 1.00 76.88 100 GLU A O 1
ATOM 798 N N . VAL A 1 101 ? 1.620 5.863 6.089 1.00 72.88 101 VAL A N 1
ATOM 799 C CA . VAL A 1 101 ? 0.559 6.845 6.178 1.00 72.88 101 VAL A CA 1
ATOM 800 C C . VAL A 1 101 ? 1.068 8.018 6.992 1.00 72.88 101 VAL A C 1
ATOM 802 O O . VAL A 1 101 ? 1.627 7.831 8.075 1.00 72.88 101 VAL A O 1
ATOM 805 N N . ASP A 1 102 ? 0.863 9.216 6.459 1.00 69.69 102 ASP A N 1
ATOM 806 C CA . ASP A 1 102 ? 1.206 10.470 7.116 1.00 69.69 102 ASP A CA 1
ATOM 807 C C . ASP A 1 102 ? 0.012 10.961 7.962 1.00 69.69 102 ASP A C 1
ATOM 809 O O . ASP A 1 102 ? -1.034 11.316 7.403 1.00 69.69 102 ASP A O 1
ATOM 813 N N . PRO A 1 103 ? 0.126 10.983 9.304 1.00 60.19 103 PRO A N 1
ATOM 814 C CA . PRO A 1 103 ? -0.948 11.425 10.191 1.00 60.19 103 PRO A CA 1
ATOM 815 C C . PRO A 1 103 ? -1.254 12.924 10.081 1.00 60.19 103 PRO A C 1
ATOM 817 O O . PRO A 1 103 ? -2.354 13.347 10.423 1.00 60.19 103 PRO A O 1
ATOM 820 N N . THR A 1 104 ? -0.317 13.747 9.603 1.00 56.41 104 THR A N 1
ATOM 821 C CA . THR A 1 104 ? -0.524 15.204 9.483 1.00 56.41 104 THR A CA 1
ATOM 822 C C . THR A 1 104 ? -1.489 15.562 8.353 1.00 56.41 104 THR A C 1
ATOM 824 O O . THR A 1 104 ? -2.116 16.621 8.359 1.00 56.41 104 THR A O 1
ATOM 827 N N . LEU A 1 105 ? -1.699 14.630 7.424 1.00 52.03 105 LEU A N 1
ATOM 828 C CA . LEU A 1 105 ? -2.630 14.759 6.308 1.00 52.03 105 LEU A CA 1
ATOM 829 C C . LEU A 1 105 ? -4.053 14.295 6.663 1.00 52.03 105 LEU A C 1
ATOM 831 O O . LEU A 1 105 ? -4.904 14.154 5.788 1.00 52.03 105 LEU A O 1
ATOM 835 N N . GLN A 1 106 ? -4.341 14.095 7.954 1.00 44.84 106 GLN A N 1
ATOM 836 C CA . GLN A 1 106 ? -5.689 13.820 8.462 1.00 44.84 106 GLN A CA 1
ATOM 837 C C . GLN A 1 106 ? -6.646 15.024 8.315 1.00 44.84 106 GLN A C 1
ATOM 839 O O . GLN A 1 106 ? -7.857 14.826 8.260 1.00 44.84 106 GLN A O 1
ATOM 844 N N . ALA A 1 107 ? -6.135 16.260 8.204 1.00 37.97 107 ALA A N 1
ATOM 845 C CA . ALA A 1 107 ? -6.951 17.487 8.145 1.00 37.97 107 ALA A CA 1
ATOM 846 C C . ALA A 1 107 ? -7.194 18.045 6.726 1.00 37.97 107 ALA A C 1
ATOM 848 O O . ALA A 1 107 ? -8.113 18.831 6.509 1.00 37.97 107 ALA A O 1
ATOM 849 N N . GLN A 1 108 ? -6.401 17.636 5.739 1.00 33.16 108 GLN A N 1
ATOM 850 C CA . GLN A 1 108 ? -6.616 17.953 4.328 1.00 33.16 108 GLN A CA 1
ATOM 851 C C . GLN A 1 108 ? -6.576 16.639 3.586 1.00 33.16 108 GLN A C 1
ATOM 853 O O . GLN A 1 108 ? -5.549 15.985 3.643 1.00 33.16 108 GLN A O 1
ATOM 858 N N . ALA A 1 109 ? -7.667 16.271 2.917 1.00 34.38 109 ALA A N 1
ATOM 859 C CA . ALA A 1 109 ? -7.853 15.048 2.136 1.00 34.38 109 ALA A CA 1
ATOM 860 C C . ALA A 1 109 ? -6.666 14.689 1.212 1.00 34.38 109 ALA 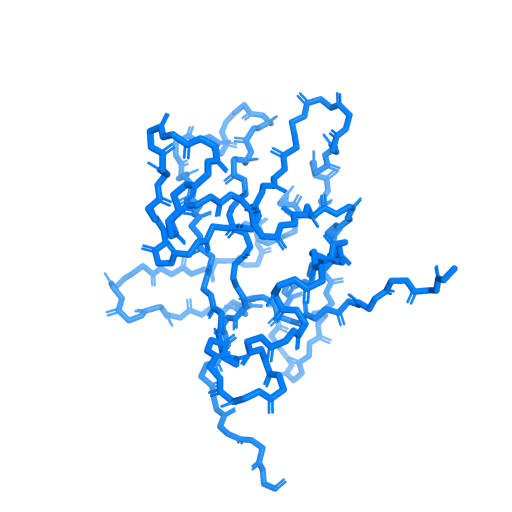A C 1
ATOM 862 O O . ALA A 1 109 ? -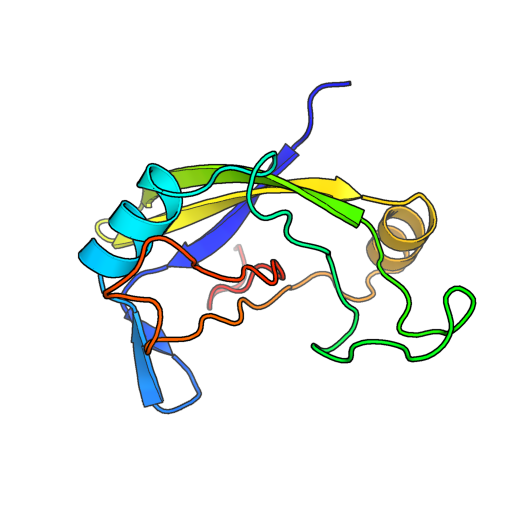6.725 14.880 -0.000 1.00 34.38 109 ALA A O 1
ATOM 863 N N . LYS A 1 110 ? -5.573 14.187 1.785 1.00 36.41 110 LYS A N 1
ATOM 864 C CA . LYS A 1 110 ? -4.332 13.827 1.104 1.00 36.41 110 LYS A CA 1
ATOM 865 C C . LYS A 1 110 ? -3.620 12.707 1.860 1.00 36.41 110 LYS A C 1
ATOM 867 O O . LYS A 1 110 ? -2.474 12.881 2.250 1.00 36.41 110 LYS A O 1
ATOM 872 N N . PRO A 1 111 ? -4.226 11.533 2.075 1.00 35.16 111 PRO A N 1
ATOM 873 C CA . PRO A 1 111 ? -3.394 10.390 2.396 1.00 35.16 111 PRO A CA 1
ATOM 874 C C . PRO A 1 111 ? -2.469 10.170 1.186 1.00 35.16 111 PRO A C 1
ATOM 876 O O . PRO A 1 111 ? -2.937 9.964 0.067 1.00 35.16 111 PRO A O 1
ATOM 879 N N . ILE A 1 112 ? -1.158 10.318 1.378 1.00 35.62 112 ILE A N 1
ATOM 880 C CA . ILE A 1 112 ? -0.162 9.791 0.442 1.00 35.62 112 ILE A CA 1
ATOM 881 C C . ILE A 1 112 ? -0.100 8.311 0.774 1.00 35.62 112 ILE A C 1
ATOM 883 O O . ILE A 1 112 ? 0.228 7.950 1.902 1.00 35.62 112 ILE A O 1
ATOM 887 N N . TRP A 1 113 ? -0.505 7.466 -0.164 1.00 39.16 113 TRP A N 1
ATOM 888 C CA . TRP A 1 113 ? -0.536 6.035 0.074 1.00 39.16 113 TRP A CA 1
ATOM 889 C C . TRP A 1 113 ? 0.719 5.423 -0.498 1.00 39.16 113 TRP A C 1
ATOM 891 O O . TRP A 1 113 ? 1.055 5.628 -1.664 1.00 39.16 113 TRP A O 1
ATOM 901 N N . TRP A 1 114 ? 1.381 4.625 0.315 1.00 37.41 114 TRP A N 1
ATOM 902 C CA . TRP A 1 114 ? 2.340 3.654 -0.165 1.00 37.41 114 TRP A CA 1
ATOM 903 C C . TRP A 1 114 ? 1.773 2.309 0.244 1.00 37.41 114 TRP A C 1
ATOM 905 O O . TRP A 1 114 ? 1.725 1.983 1.425 1.00 37.41 114 TRP A O 1
ATOM 915 N N . ALA A 1 115 ? 1.203 1.587 -0.721 1.00 30.88 115 ALA A N 1
ATOM 916 C CA . ALA A 1 115 ? 0.672 0.262 -0.465 1.00 30.88 115 ALA A CA 1
ATOM 917 C C . ALA A 1 115 ? 1.809 -0.737 -0.567 1.00 30.88 115 ALA A C 1
ATOM 919 O O . ALA A 1 115 ? 2.283 -1.085 -1.646 1.00 30.88 115 ALA A O 1
ATOM 920 N N . LEU A 1 116 ? 2.183 -1.253 0.579 1.00 36.38 116 LEU A N 1
ATOM 921 C CA . LEU A 1 116 ? 2.614 -2.612 0.720 1.00 36.38 116 LEU A CA 1
ATOM 922 C C . LEU A 1 116 ? 1.513 -3.129 1.771 1.00 36.38 116 LEU A C 1
ATOM 924 O O . LEU A 1 116 ? 1.051 -2.423 2.649 1.00 36.38 116 LEU A O 1
ATOM 928 N N . LEU A 1 117 ? 0.947 -4.325 1.675 1.00 29.17 117 LEU A N 1
ATOM 929 C CA . LEU A 1 117 ? 0.083 -5.078 2.599 1.00 29.17 117 LEU A CA 1
ATOM 930 C C . LEU A 1 117 ? 0.731 -5.933 3.718 1.00 29.17 117 LEU A C 1
ATOM 932 O O . LEU A 1 117 ? 1.229 -7.029 3.451 1.00 29.17 117 LEU A O 1
ATOM 936 N N . SER A 1 118 ? 0.656 -5.524 4.983 1.00 24.89 118 SER A N 1
ATOM 937 C CA . SER A 1 118 ? 0.958 -6.429 6.109 1.00 24.89 118 SER A CA 1
ATOM 938 C C . SER A 1 118 ? -0.272 -6.536 6.970 1.00 24.89 118 SER A C 1
ATOM 940 O O . SER A 1 118 ? -0.796 -5.523 7.432 1.00 24.89 118 SER A O 1
ATOM 942 N N . PRO A 1 119 ? -0.680 -7.768 7.274 1.00 34.66 119 PRO A N 1
ATOM 943 C CA . PRO A 1 119 ? -1.109 -8.027 8.625 1.00 34.66 119 PRO A CA 1
ATOM 944 C C . PRO A 1 119 ? -0.368 -9.207 9.238 1.00 34.66 119 PRO A C 1
ATOM 946 O O . PRO A 1 119 ? -0.137 -10.250 8.628 1.00 34.66 119 PRO A O 1
ATOM 949 N N . ILE A 1 120 ? -0.083 -9.000 10.516 1.00 43.56 120 ILE A N 1
ATOM 950 C CA . ILE A 1 120 ? 0.079 -10.001 11.557 1.00 43.56 120 ILE A CA 1
ATOM 951 C C . ILE A 1 120 ? -0.968 -11.103 11.352 1.00 43.56 120 ILE A C 1
ATOM 953 O O . ILE A 1 120 ? -2.155 -10.869 11.554 1.00 43.56 120 ILE A O 1
ATOM 957 N N . THR A 1 121 ? -0.512 -12.261 10.879 1.00 29.67 121 THR A N 1
ATOM 958 C CA . THR A 1 121 ? -0.882 -13.656 11.205 1.00 29.67 121 THR A CA 1
ATOM 959 C C . THR A 1 121 ? -0.729 -14.538 9.957 1.00 29.67 121 THR A C 1
ATOM 961 O O . THR A 1 121 ? -1.297 -14.221 8.909 1.00 29.67 121 THR A O 1
ATOM 964 N N . PRO A 1 122 ? 0.046 -15.636 10.031 1.00 26.64 122 PRO A N 1
ATOM 965 C CA . PRO A 1 122 ? 0.126 -16.606 8.943 1.00 26.64 122 PRO A CA 1
ATOM 966 C C . PRO A 1 122 ? -1.229 -17.316 8.760 1.00 26.64 122 PRO A C 1
ATOM 968 O O . PRO A 1 122 ? -1.928 -17.537 9.752 1.00 26.64 122 PRO A O 1
ATOM 971 N N . PRO A 1 123 ? -1.623 -17.689 7.527 1.00 35.41 123 PRO A N 1
ATOM 972 C CA . PRO A 1 123 ? -2.733 -18.612 7.334 1.00 35.41 123 PRO A CA 1
ATOM 973 C C . PRO A 1 123 ? -2.349 -19.997 7.877 1.00 35.41 123 PRO A C 1
ATOM 975 O O . PRO A 1 123 ? -1.223 -20.453 7.660 1.00 35.41 123 PRO A O 1
ATOM 978 N N . ALA A 1 124 ? -3.285 -20.622 8.593 1.00 34.75 124 ALA A N 1
ATOM 979 C CA . ALA A 1 124 ? -3.293 -22.065 8.820 1.00 34.75 124 ALA A CA 1
ATOM 980 C C . ALA A 1 124 ? -3.509 -22.818 7.498 1.00 34.75 124 ALA A C 1
ATOM 982 O O . ALA A 1 124 ? -4.172 -22.243 6.599 1.00 34.75 124 ALA A O 1
#